Protein AF-A0A979GAR3-F1 (afdb_monomer)

Secondary structure (DSSP, 8-state):
-PPPHHHHHTTTT-EEEE---HHHHTT-TT------TTTT-EEEEEEEETTTEEEEEETTS-EEEEEGGGEEEEPPHHHHHHHHHTTHHHHHHHH-HHHHHHHHHHHHHHHTT-HHHHHHHHHHSTTHHHHEE-TT--GGGSS---------B-TT--B--PPP-

Foldseek 3Di:
DFFDPVLQCVQAFFKWAFADPVVVVVVPPPPDDDDDPRHLFIWHFHADDPRFKTWTAGPVRDIDIDGQSRIKFWDDLVLLCCLQVVPVVVVCVVPNPVLVVLSVVLSVCVVVVVRRVSLSSLVPHPNVLSTMDTSPDDPVSSDNPPQPADFDQDPVRDGDRDDDD

Structure (mmCIF, N/CA/C/O backbone):
data_AF-A0A979GAR3-F1
#
_entry.id   AF-A0A979GAR3-F1
#
loop_
_atom_site.group_PDB
_atom_site.id
_atom_site.type_symbol
_atom_site.label_atom_id
_atom_site.label_alt_id
_atom_site.label_comp_id
_atom_site.label_asym_id
_atom_site.label_entity_id
_atom_site.label_seq_id
_atom_site.pdbx_PDB_ins_code
_atom_site.Cartn_x
_atom_site.Cartn_y
_atom_site.Cartn_z
_atom_site.occupancy
_atom_site.B_iso_or_equiv
_atom_site.auth_seq_id
_atom_site.auth_comp_id
_atom_site.auth_asym_id
_atom_site.auth_atom_id
_atom_site.pdbx_PDB_model_num
ATOM 1 N N . MET A 1 1 ? 7.277 -5.115 18.574 1.00 52.50 1 MET A N 1
ATOM 2 C CA . MET A 1 1 ? 7.206 -3.717 19.063 1.00 52.50 1 MET A CA 1
ATOM 3 C C . MET A 1 1 ? 5.764 -3.251 18.936 1.00 52.50 1 MET A C 1
ATOM 5 O O . MET A 1 1 ? 5.139 -3.622 17.953 1.00 52.50 1 MET A O 1
ATOM 9 N N . ARG A 1 2 ? 5.219 -2.526 19.921 1.00 63.78 2 ARG A N 1
ATOM 10 C CA . ARG A 1 2 ? 3.896 -1.882 19.808 1.00 63.78 2 ARG A CA 1
ATOM 11 C C . ARG A 1 2 ? 4.101 -0.467 19.258 1.00 63.78 2 ARG A C 1
ATOM 13 O O . ARG A 1 2 ? 4.943 0.240 19.805 1.00 63.78 2 ARG A O 1
ATOM 20 N N . ALA A 1 3 ? 3.370 -0.086 18.211 1.00 66.88 3 ALA A N 1
ATOM 21 C CA . ALA A 1 3 ? 3.388 1.277 17.680 1.00 66.88 3 ALA A CA 1
ATOM 22 C C . ALA A 1 3 ? 2.870 2.273 18.732 1.00 66.88 3 ALA A C 1
ATOM 24 O O . ALA A 1 3 ? 1.933 1.979 19.482 1.00 66.88 3 ALA A O 1
ATOM 25 N N . SER A 1 4 ? 3.491 3.445 18.801 1.00 74.81 4 SER A N 1
ATOM 26 C CA . SER A 1 4 ? 3.054 4.551 19.649 1.00 74.81 4 SER A CA 1
ATOM 27 C C . SER A 1 4 ? 1.716 5.118 19.170 1.00 74.81 4 SER A C 1
ATOM 29 O O . SER A 1 4 ? 1.330 4.978 18.011 1.00 74.81 4 SER A O 1
ATOM 31 N N . LYS A 1 5 ? 1.004 5.823 20.056 1.00 74.06 5 LYS A N 1
ATOM 32 C CA . LYS A 1 5 ? -0.258 6.488 19.700 1.00 74.06 5 LYS A CA 1
ATOM 33 C C . LYS A 1 5 ? -0.082 7.458 18.520 1.00 74.06 5 LYS A C 1
ATOM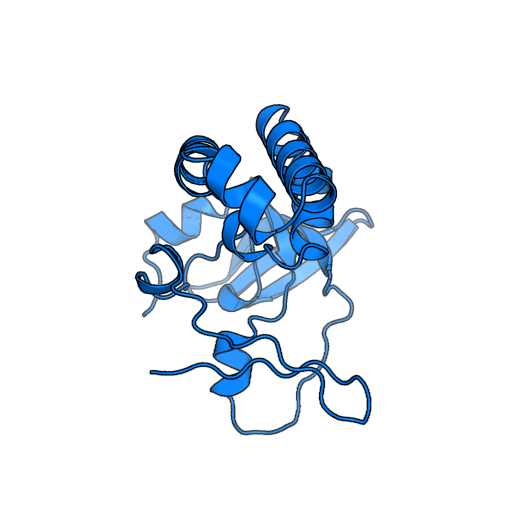 35 O O . LYS A 1 5 ? -0.926 7.478 17.634 1.00 74.06 5 LYS A O 1
ATOM 40 N N . ALA A 1 6 ? 1.015 8.215 18.486 1.00 75.62 6 ALA A N 1
ATOM 41 C CA . ALA A 1 6 ? 1.311 9.143 17.394 1.00 75.62 6 ALA A CA 1
ATOM 42 C C . ALA A 1 6 ? 1.494 8.413 16.054 1.00 75.62 6 ALA A C 1
ATOM 44 O O . ALA A 1 6 ? 0.867 8.791 15.069 1.00 75.62 6 ALA A O 1
ATOM 45 N N . GLU A 1 7 ? 2.272 7.326 16.036 1.00 76.44 7 GLU A N 1
ATOM 46 C CA . GLU A 1 7 ? 2.460 6.484 14.846 1.00 76.44 7 GLU A CA 1
ATOM 47 C C . GLU A 1 7 ? 1.134 5.893 14.364 1.00 76.44 7 GLU A C 1
ATOM 49 O O . GLU A 1 7 ? 0.831 5.949 13.176 1.00 76.44 7 GLU A O 1
ATOM 54 N N . LEU A 1 8 ? 0.301 5.402 15.285 1.00 76.50 8 LEU A N 1
ATOM 55 C CA . LEU A 1 8 ? -1.035 4.895 14.978 1.00 76.50 8 LEU A CA 1
ATOM 56 C C . LEU A 1 8 ? -1.888 5.951 14.267 1.00 76.50 8 LEU A C 1
ATOM 58 O O . LEU A 1 8 ? -2.461 5.661 13.219 1.00 76.50 8 LEU A O 1
ATOM 62 N N . HIS A 1 9 ? -1.925 7.182 14.782 1.00 78.62 9 HIS A N 1
ATOM 63 C CA . HIS A 1 9 ? -2.691 8.269 14.167 1.00 78.62 9 HIS A CA 1
ATOM 64 C C . HIS A 1 9 ? -2.240 8.606 12.740 1.00 78.62 9 HIS A C 1
ATOM 66 O O . HIS A 1 9 ? -3.067 9.076 11.967 1.00 78.62 9 HIS A O 1
ATOM 72 N N . THR A 1 10 ? -1.001 8.294 12.342 1.00 82.50 10 THR A N 1
ATOM 73 C CA . THR A 1 10 ? -0.561 8.485 10.947 1.00 82.50 10 THR A CA 1
ATOM 74 C C . THR A 1 10 ? -1.269 7.572 9.944 1.00 82.50 10 THR A C 1
ATOM 76 O O . THR A 1 10 ? -1.149 7.816 8.747 1.00 82.50 10 THR A O 1
ATOM 79 N N . LEU A 1 11 ? -1.963 6.517 10.392 1.00 84.25 11 LEU A N 1
ATOM 80 C CA . LEU A 1 11 ? -2.773 5.655 9.526 1.00 84.25 11 LEU A CA 1
ATOM 81 C C . LEU A 1 11 ? -4.177 6.195 9.280 1.00 84.25 11 LEU A C 1
ATOM 83 O O . LEU A 1 11 ? -4.808 5.749 8.325 1.00 84.25 11 LEU A O 1
ATOM 87 N N . LEU A 1 12 ? -4.687 7.083 10.139 1.00 86.88 12 LEU A N 1
ATOM 88 C CA . LEU A 1 12 ? -6.013 7.655 9.928 1.00 86.88 12 LEU A CA 1
ATOM 89 C C . LEU A 1 12 ? -6.039 8.407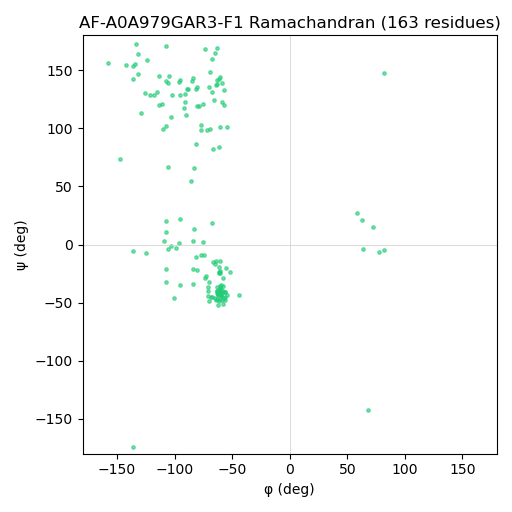 8.606 1.00 86.88 12 LEU A C 1
ATOM 91 O O . LEU A 1 12 ? -5.050 9.018 8.208 1.00 86.88 12 LEU A O 1
ATOM 95 N N . GLU A 1 13 ? -7.185 8.335 7.940 1.00 88.12 13 GLU A N 1
ATOM 96 C CA . GLU A 1 13 ? -7.438 9.066 6.704 1.00 88.12 13 GLU A CA 1
ATOM 97 C C . GLU A 1 13 ? -6.511 8.687 5.536 1.00 88.12 13 GLU A C 1
ATOM 99 O O . GLU A 1 13 ? -6.374 9.434 4.566 1.00 88.12 13 GLU A O 1
ATOM 104 N N . LYS A 1 14 ? -5.900 7.496 5.591 1.00 91.50 14 LYS A N 1
ATOM 105 C CA . LYS A 1 14 ? -5.064 6.963 4.512 1.00 91.50 14 LYS A CA 1
ATOM 106 C C . LYS A 1 14 ? -5.755 5.869 3.720 1.00 91.50 14 LYS A C 1
ATOM 108 O O . LYS A 1 14 ? -6.444 5.003 4.268 1.00 91.50 14 LYS A O 1
ATOM 113 N N . TYR A 1 15 ? -5.466 5.857 2.420 1.00 96.19 15 TYR A N 1
ATOM 114 C CA . TYR A 1 15 ? -5.677 4.679 1.595 1.00 96.19 15 TYR A CA 1
ATOM 115 C C . TYR A 1 15 ? -4.677 3.587 1.957 1.00 96.19 15 TYR A C 1
ATOM 117 O O . TYR A 1 15 ? -3.478 3.827 2.118 1.00 96.19 15 TYR A O 1
ATOM 125 N N . VAL A 1 16 ? -5.189 2.368 2.061 1.00 95.31 16 VAL A N 1
ATOM 126 C CA . VAL A 1 16 ? -4.431 1.187 2.458 1.00 95.31 16 VAL A CA 1
ATOM 127 C C . VAL A 1 16 ? -4.786 0.012 1.569 1.00 95.31 16 VAL A C 1
ATOM 129 O O . VAL A 1 16 ? -5.896 -0.071 1.054 1.00 95.31 16 VAL A O 1
ATOM 132 N N . ILE A 1 17 ? -3.865 -0.928 1.413 1.00 94.69 17 ILE A N 1
ATOM 133 C CA . ILE A 1 17 ? -4.121 -2.221 0.790 1.00 94.69 17 ILE A CA 1
ATOM 134 C C . ILE A 1 17 ? -3.940 -3.323 1.821 1.00 94.69 17 ILE A C 1
ATOM 136 O O . ILE A 1 17 ? -2.942 -3.364 2.548 1.00 94.69 17 ILE A O 1
ATOM 140 N N . ILE A 1 18 ? -4.918 -4.224 1.901 1.00 92.12 18 ILE A N 1
ATOM 141 C CA . ILE A 1 18 ? -4.827 -5.343 2.834 1.00 92.12 18 ILE A CA 1
ATOM 142 C C . ILE A 1 18 ? -3.936 -6.404 2.203 1.00 92.12 18 ILE A C 1
ATOM 144 O O . ILE A 1 18 ? -4.226 -6.943 1.133 1.00 92.12 18 ILE A O 1
ATOM 148 N N . LYS A 1 19 ? -2.827 -6.720 2.860 1.00 86.50 19 LYS A N 1
ATOM 149 C CA . LYS A 1 19 ? -1.839 -7.671 2.355 1.00 86.50 19 LYS A CA 1
ATOM 150 C C . LYS A 1 19 ? -1.398 -8.599 3.474 1.00 86.50 19 LYS A C 1
ATOM 152 O O . LYS A 1 19 ? -1.212 -8.188 4.616 1.00 86.50 19 LYS A O 1
ATOM 157 N N . HIS A 1 20 ? -1.176 -9.863 3.126 1.00 75.88 20 HIS A N 1
ATOM 158 C CA . HIS A 1 20 ? -0.464 -10.765 4.017 1.00 75.88 20 HIS A CA 1
ATOM 159 C C . HIS A 1 20 ? 0.977 -10.298 4.178 1.00 75.88 20 HIS A C 1
ATOM 161 O O . HIS A 1 20 ? 1.721 -10.178 3.201 1.00 75.88 20 HIS A O 1
ATOM 167 N N . ASN A 1 21 ? 1.383 -10.078 5.421 1.00 66.56 21 ASN A N 1
ATOM 168 C CA . ASN A 1 21 ? 2.779 -9.848 5.712 1.00 66.56 21 ASN A CA 1
ATOM 169 C C . ASN A 1 21 ? 3.521 -11.190 5.674 1.00 66.56 21 ASN A C 1
ATOM 171 O O . ASN A 1 21 ? 3.467 -11.966 6.626 1.00 66.56 21 ASN A O 1
ATOM 175 N N . THR A 1 22 ? 4.173 -11.480 4.548 1.00 61.22 22 THR A N 1
ATOM 176 C CA . THR A 1 22 ? 4.893 -12.742 4.319 1.00 61.22 22 THR A CA 1
ATOM 177 C C . THR A 1 22 ? 6.036 -12.957 5.313 1.00 61.22 22 THR A C 1
ATOM 179 O O . THR A 1 22 ? 6.375 -14.100 5.599 1.00 61.22 22 THR A O 1
ATOM 182 N N . TYR A 1 23 ? 6.571 -11.886 5.909 1.00 54.38 23 TYR A N 1
ATOM 183 C CA . TYR A 1 23 ? 7.561 -11.977 6.983 1.00 54.38 23 TYR A CA 1
ATOM 184 C C . TYR A 1 23 ? 6.966 -12.562 8.271 1.00 54.38 23 TYR A C 1
ATOM 186 O O . TYR A 1 23 ? 7.548 -13.459 8.871 1.00 54.38 23 TYR A O 1
ATOM 194 N N . TRP A 1 24 ? 5.779 -12.099 8.676 1.00 49.62 24 TRP A N 1
ATOM 195 C CA . TRP A 1 24 ? 5.082 -12.641 9.848 1.00 49.62 24 TRP A CA 1
ATOM 196 C C . TRP A 1 24 ? 4.481 -14.015 9.581 1.00 49.62 24 TRP A C 1
ATOM 198 O O . TRP A 1 24 ? 4.424 -14.833 10.494 1.00 49.62 24 TRP A O 1
ATOM 208 N N . ALA A 1 25 ? 4.111 -14.302 8.329 1.00 49.59 25 ALA A N 1
ATOM 209 C CA . ALA A 1 25 ? 3.685 -15.639 7.945 1.00 49.59 25 ALA A CA 1
ATOM 210 C C . ALA A 1 25 ? 4.773 -16.673 8.272 1.00 49.59 25 ALA A C 1
ATOM 212 O O . ALA A 1 25 ? 4.466 -17.669 8.908 1.00 49.59 25 ALA A O 1
ATOM 213 N N . ALA A 1 26 ? 6.045 -16.403 7.967 1.00 49.44 26 ALA A N 1
ATOM 214 C CA . ALA A 1 26 ? 7.143 -17.312 8.306 1.00 49.44 26 ALA A CA 1
ATOM 215 C C . ALA A 1 26 ? 7.381 -17.498 9.824 1.00 49.44 26 ALA A C 1
ATOM 217 O O . ALA A 1 26 ? 8.063 -18.441 10.213 1.00 49.44 26 ALA A O 1
ATOM 218 N N . ILE A 1 27 ? 6.849 -16.610 10.675 1.00 50.28 27 ILE A N 1
ATOM 219 C CA . ILE A 1 27 ? 7.010 -16.645 12.139 1.00 50.28 27 ILE A CA 1
ATOM 220 C C . ILE A 1 27 ? 5.826 -17.360 12.815 1.00 50.28 27 ILE A C 1
ATOM 222 O O . ILE A 1 27 ? 6.015 -18.054 13.814 1.00 50.28 27 ILE A O 1
ATOM 226 N N . GLU A 1 28 ? 4.609 -17.229 12.280 1.00 47.34 28 GLU A N 1
ATOM 227 C CA . GLU A 1 28 ? 3.415 -17.916 12.791 1.00 47.34 28 GLU A CA 1
ATOM 228 C C . GLU A 1 28 ? 3.355 -19.366 12.271 1.00 47.34 28 GLU A C 1
ATOM 230 O O . GLU A 1 28 ? 2.742 -19.681 11.253 1.00 47.34 28 GLU A O 1
ATOM 235 N N . HIS A 1 29 ? 4.023 -20.254 13.007 1.00 43.06 29 HIS A N 1
ATOM 236 C CA . HIS A 1 29 ? 4.269 -21.677 12.734 1.00 43.06 29 HIS A CA 1
ATOM 237 C C . HIS A 1 29 ? 3.045 -22.626 12.771 1.00 43.06 29 HIS A C 1
ATOM 239 O O . HIS A 1 29 ? 3.237 -23.834 12.863 1.00 43.06 29 HIS A O 1
ATOM 245 N N . ASP A 1 30 ? 1.802 -22.140 12.679 1.00 44.66 30 ASP A N 1
ATOM 246 C CA . ASP A 1 30 ? 0.607 -22.964 12.969 1.00 44.66 30 ASP A CA 1
ATOM 247 C C . ASP A 1 30 ? -0.238 -23.377 11.748 1.00 44.66 30 ASP A C 1
ATOM 249 O O . ASP A 1 30 ? -1.339 -23.914 11.886 1.00 44.66 30 ASP A O 1
ATOM 253 N N . GLY A 1 31 ? 0.259 -23.164 10.524 1.00 47.41 31 GLY A N 1
ATOM 254 C CA . GLY A 1 31 ? -0.241 -23.819 9.299 1.00 47.41 31 GLY A CA 1
ATOM 255 C C . GLY A 1 31 ? -1.691 -23.519 8.875 1.00 47.41 31 GLY A C 1
ATOM 256 O O . GLY A 1 31 ? -2.120 -23.957 7.811 1.00 47.41 31 GLY A O 1
ATOM 257 N N . ARG A 1 32 ? -2.463 -22.751 9.652 1.00 47.53 32 ARG A N 1
ATOM 258 C CA . ARG A 1 32 ? -3.852 -22.370 9.350 1.00 47.53 32 ARG A CA 1
ATOM 259 C C . ARG A 1 32 ? -3.930 -20.910 8.917 1.00 47.53 32 ARG A C 1
ATOM 261 O O . ARG A 1 32 ? -4.525 -20.074 9.596 1.00 47.53 32 ARG A O 1
ATOM 268 N N . TYR A 1 33 ? -3.355 -20.595 7.758 1.00 54.38 33 TYR A N 1
ATOM 269 C CA . TYR A 1 33 ? -3.543 -19.284 7.136 1.00 54.38 33 TYR A CA 1
ATOM 270 C C . TYR A 1 33 ? -4.982 -19.153 6.640 1.00 54.38 33 TYR A C 1
ATOM 272 O O . TYR A 1 33 ? -5.347 -19.652 5.577 1.00 54.38 33 TYR A O 1
ATOM 280 N N . ARG A 1 34 ? -5.828 -18.471 7.414 1.00 56.03 34 ARG A N 1
ATOM 281 C CA . ARG A 1 34 ? -7.131 -18.035 6.909 1.00 56.03 34 ARG A CA 1
ATOM 282 C C . ARG A 1 34 ? -6.919 -16.819 6.018 1.00 56.03 34 ARG A C 1
ATOM 284 O O . ARG A 1 34 ? -6.701 -15.711 6.514 1.00 56.03 34 ARG A O 1
ATOM 291 N N . TYR A 1 35 ? -6.978 -17.050 4.709 1.00 66.62 35 TYR A N 1
ATOM 292 C CA . TYR A 1 35 ? -7.038 -15.986 3.719 1.00 66.62 35 TYR A CA 1
ATOM 293 C C . TYR A 1 35 ? -8.277 -15.132 3.974 1.00 66.62 35 TYR A C 1
ATOM 295 O O . TYR A 1 35 ? -9.396 -15.638 4.016 1.00 66.62 35 TYR A O 1
ATOM 303 N N . HIS A 1 36 ? -8.068 -13.836 4.178 1.00 78.38 36 HIS A N 1
ATOM 304 C CA . HIS A 1 36 ? -9.160 -12.889 4.284 1.00 78.38 36 HIS A CA 1
ATOM 305 C C . HIS A 1 36 ? -9.629 -12.504 2.871 1.00 78.38 36 HIS A C 1
ATOM 307 O O . HIS A 1 36 ? -8.770 -12.176 2.046 1.00 78.38 36 HIS A O 1
ATOM 313 N N . PRO A 1 37 ? -10.943 -12.476 2.569 1.00 83.12 37 PRO A N 1
ATOM 314 C CA . PRO A 1 37 ? -11.445 -12.164 1.223 1.00 83.12 37 PRO A CA 1
ATOM 315 C C . PRO A 1 37 ? -10.992 -10.785 0.719 1.00 83.12 37 PRO A C 1
ATOM 317 O O . PRO A 1 37 ? -10.776 -10.580 -0.470 1.00 83.12 37 PRO A O 1
ATOM 320 N N . ARG A 1 38 ? -10.764 -9.843 1.640 1.00 85.69 38 ARG A N 1
ATOM 321 C CA . ARG A 1 38 ? -10.266 -8.492 1.336 1.00 85.69 38 ARG A CA 1
ATOM 322 C C . ARG A 1 38 ? -8.773 -8.383 0.998 1.00 85.69 38 ARG A C 1
ATOM 324 O O . ARG A 1 38 ? -8.306 -7.276 0.749 1.00 85.69 38 ARG A O 1
ATOM 331 N N . PHE A 1 39 ? -7.997 -9.465 0.944 1.00 86.19 39 PHE A N 1
ATOM 332 C CA . PHE A 1 39 ? -6.598 -9.346 0.513 1.00 86.19 39 PHE A CA 1
ATOM 333 C C . PHE A 1 39 ? -6.464 -8.856 -0.932 1.00 86.19 39 PHE A C 1
ATOM 335 O O . PHE A 1 39 ? -7.218 -9.254 -1.810 1.00 86.19 39 PHE A O 1
ATOM 342 N N . GLY A 1 40 ? -5.509 -7.950 -1.154 1.00 86.25 40 GLY A N 1
ATOM 343 C CA . GLY A 1 40 ? -5.315 -7.247 -2.423 1.00 86.25 40 GLY A CA 1
ATOM 344 C C . GLY A 1 40 ? -6.310 -6.109 -2.673 1.00 86.25 40 GLY A C 1
ATOM 345 O O . GLY A 1 40 ? -6.129 -5.357 -3.631 1.00 86.25 40 GLY A O 1
ATOM 346 N N . HIS A 1 41 ? -7.323 -5.936 -1.818 1.00 91.81 41 HIS A N 1
ATOM 347 C CA . HIS A 1 41 ? -8.275 -4.838 -1.937 1.00 91.81 41 HIS A CA 1
ATOM 348 C C . HIS A 1 41 ? -7.745 -3.577 -1.263 1.00 91.81 41 HIS A C 1
ATOM 350 O O . HIS A 1 41 ? -7.128 -3.621 -0.194 1.00 91.81 41 HIS A O 1
ATOM 356 N N . VAL A 1 42 ? -8.011 -2.447 -1.916 1.00 95.44 42 VAL A N 1
ATOM 357 C CA . VAL A 1 42 ? -7.731 -1.120 -1.375 1.00 95.44 42 VAL A CA 1
ATOM 358 C C . VAL A 1 42 ? -8.941 -0.650 -0.586 1.00 95.44 42 VAL A C 1
ATOM 360 O O . VAL A 1 42 ? -10.060 -0.743 -1.082 1.00 95.44 42 VAL A O 1
ATOM 363 N N . GLY A 1 43 ? -8.701 -0.125 0.606 1.00 96.06 43 GLY A N 1
ATOM 364 C CA . GLY A 1 43 ? -9.703 0.539 1.424 1.00 96.06 43 GLY A CA 1
ATOM 365 C C . GLY A 1 43 ? -9.151 1.819 2.039 1.00 96.06 43 GLY A C 1
ATOM 366 O O . GLY A 1 43 ? -8.031 2.238 1.740 1.00 96.06 43 GLY A O 1
ATOM 367 N N . TYR A 1 44 ? -9.947 2.443 2.893 1.00 96.12 44 TYR A N 1
ATOM 368 C CA . TYR A 1 44 ? -9.631 3.694 3.567 1.00 96.12 44 TYR A CA 1
ATOM 369 C C . TYR A 1 44 ? -9.775 3.529 5.079 1.00 96.12 44 TYR A C 1
ATOM 371 O O . TYR A 1 44 ? -10.773 2.991 5.560 1.00 96.12 44 TYR A O 1
ATOM 379 N N . VAL A 1 45 ? -8.767 3.943 5.843 1.00 94.44 45 VAL A N 1
ATOM 380 C CA . VAL A 1 45 ? -8.782 3.799 7.304 1.00 94.44 45 VAL A CA 1
ATOM 381 C C . VAL A 1 45 ? -9.649 4.889 7.924 1.00 94.44 45 VAL A C 1
ATOM 383 O O . VAL A 1 45 ? -9.332 6.072 7.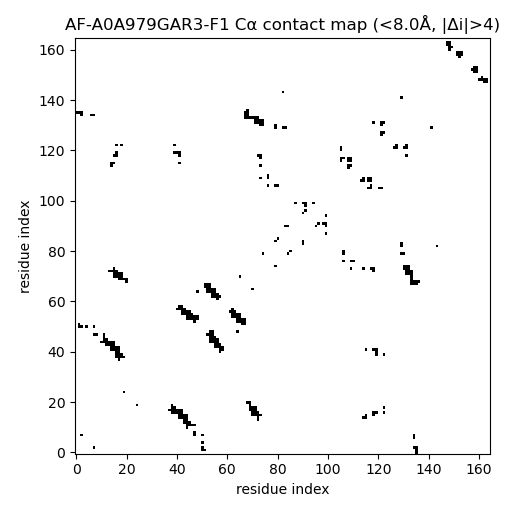830 1.00 94.44 45 VAL A O 1
ATOM 386 N N . ILE A 1 46 ? -10.705 4.472 8.623 1.00 94.06 46 ILE A N 1
ATOM 387 C CA . ILE A 1 46 ? -11.671 5.383 9.261 1.00 94.06 46 ILE A CA 1
ATOM 388 C C . ILE A 1 46 ? -11.547 5.430 10.783 1.00 94.06 46 ILE A C 1
ATOM 390 O O . ILE A 1 46 ? -12.011 6.377 11.410 1.00 94.06 46 ILE A O 1
ATOM 394 N N . ALA A 1 47 ? -10.948 4.411 11.402 1.00 91.19 47 ALA A N 1
ATOM 395 C CA . ALA A 1 47 ? -10.757 4.389 12.847 1.00 91.19 47 ALA A CA 1
ATOM 396 C C . ALA A 1 47 ? -9.620 3.457 13.266 1.00 91.19 47 ALA A C 1
ATOM 398 O O . ALA A 1 47 ? -9.312 2.468 12.597 1.00 91.19 47 ALA A O 1
ATOM 399 N N . ILE A 1 48 ? -9.062 3.730 14.443 1.00 89.56 48 ILE A N 1
ATOM 400 C CA . 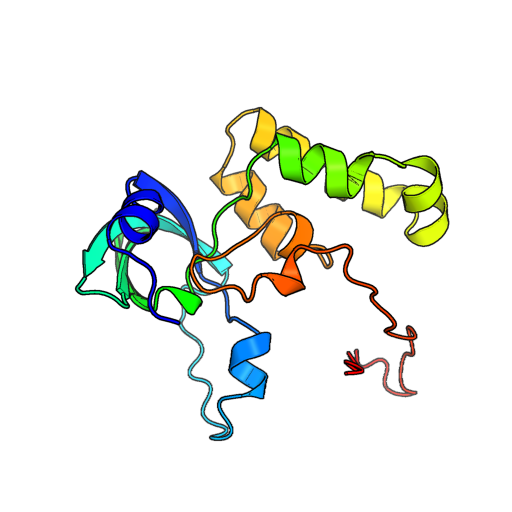ILE A 1 48 ? -8.129 2.840 15.134 1.00 89.56 48 ILE A CA 1
ATOM 401 C C . ILE A 1 48 ? -8.888 2.136 16.255 1.00 89.56 48 ILE A C 1
ATOM 403 O O . ILE A 1 48 ? -9.567 2.778 17.053 1.00 89.56 48 ILE A O 1
ATOM 407 N N . VAL A 1 49 ? -8.786 0.809 16.306 1.00 86.19 49 VAL A N 1
ATOM 408 C CA . VAL A 1 49 ? -9.477 -0.031 17.288 1.00 86.19 49 VAL A CA 1
ATOM 409 C C . VAL A 1 49 ? -8.435 -0.600 18.250 1.00 86.19 49 VAL A C 1
ATOM 411 O O . VAL A 1 49 ? -7.739 -1.573 17.952 1.00 86.19 49 VAL A O 1
ATOM 414 N N . GLY A 1 50 ? -8.310 0.027 19.420 1.00 81.88 50 GLY A N 1
ATOM 415 C CA . GLY A 1 50 ? -7.263 -0.302 20.390 1.00 81.88 50 GLY A CA 1
ATOM 416 C C . GLY A 1 50 ? -5.864 0.073 19.885 1.00 81.88 50 GLY A C 1
ATOM 417 O O . GLY A 1 50 ? -5.691 1.104 19.247 1.00 81.88 50 GLY A O 1
ATOM 418 N N . PHE A 1 51 ? -4.860 -0.760 20.177 1.00 79.94 51 PHE A N 1
ATOM 419 C CA . PHE A 1 51 ? -3.452 -0.515 19.805 1.00 79.94 51 PHE A CA 1
ATOM 420 C C . PHE A 1 51 ? -2.920 -1.446 18.704 1.00 79.94 51 PHE A C 1
ATOM 422 O O . PHE A 1 51 ? -1.730 -1.419 18.397 1.00 79.94 51 PHE A O 1
ATOM 429 N N . SER A 1 52 ? -3.763 -2.319 18.151 1.00 80.94 52 SER A N 1
ATOM 430 C CA . SER A 1 52 ? -3.323 -3.386 17.238 1.00 80.94 52 SER A CA 1
ATOM 431 C C . SER A 1 52 ? -4.204 -3.572 16.010 1.00 80.94 52 SER A C 1
ATOM 433 O O . SER A 1 52 ? -3.854 -4.365 15.138 1.00 80.94 52 SER A O 1
ATOM 435 N N . LYS A 1 53 ? -5.335 -2.865 15.912 1.00 87.38 53 LYS A N 1
ATOM 436 C CA . LYS A 1 53 ? -6.287 -3.024 14.812 1.00 87.38 53 LYS A CA 1
ATOM 437 C C . LYS A 1 53 ? -6.738 -1.678 14.261 1.00 87.38 53 LYS A C 1
ATOM 439 O O . LYS A 1 53 ? -6.741 -0.672 14.966 1.00 87.38 53 LYS A O 1
ATOM 444 N N . VAL A 1 54 ? -7.170 -1.686 13.009 1.00 90.00 54 VAL A N 1
ATOM 445 C CA . VAL A 1 54 ? -7.776 -0.543 12.320 1.00 90.00 54 VAL A CA 1
ATOM 446 C C . VAL A 1 54 ? -9.057 -0.973 11.626 1.00 90.00 54 VAL A C 1
ATOM 448 O O . VAL A 1 54 ? -9.169 -2.109 11.163 1.00 90.00 54 VAL A O 1
ATOM 451 N N . ARG A 1 55 ? -10.026 -0.063 11.561 1.00 93.75 55 ARG A N 1
ATOM 452 C CA . ARG A 1 55 ? -11.253 -0.238 10.788 1.00 93.75 55 ARG A CA 1
ATOM 453 C C . ARG A 1 55 ? -11.077 0.418 9.423 1.00 93.75 55 ARG A C 1
ATOM 455 O O . ARG A 1 55 ? -10.684 1.582 9.341 1.00 93.75 55 ARG A O 1
ATOM 462 N N . VAL A 1 56 ? -11.366 -0.349 8.380 1.00 95.19 56 VAL A N 1
ATOM 463 C CA . VAL A 1 56 ? -11.169 0.017 6.978 1.00 95.19 56 VAL A CA 1
ATOM 464 C C . VAL A 1 56 ? -12.509 -0.060 6.259 1.00 95.19 56 VAL A C 1
ATOM 466 O O . VAL A 1 56 ? -13.186 -1.081 6.359 1.00 95.19 56 VAL A O 1
ATOM 469 N N . VAL A 1 57 ? -12.871 1.006 5.546 1.00 96.12 57 VAL A N 1
ATOM 470 C CA . VAL A 1 57 ? -14.017 1.033 4.627 1.00 96.12 57 VAL A CA 1
ATOM 471 C C . VAL A 1 57 ? -13.550 0.761 3.198 1.00 96.12 57 VAL A C 1
ATOM 473 O O . VAL A 1 57 ? -12.491 1.245 2.788 1.00 96.12 57 VAL A O 1
ATOM 476 N N . PHE A 1 58 ? -14.315 -0.021 2.447 1.00 95.56 58 PHE A N 1
ATOM 477 C CA . PHE A 1 58 ? -14.024 -0.375 1.057 1.00 95.56 58 PHE A CA 1
ATOM 478 C C . PHE A 1 58 ? -14.964 0.333 0.074 1.00 95.56 58 PHE A C 1
ATOM 480 O O . PHE A 1 58 ? -15.939 0.971 0.464 1.00 95.56 58 PHE A O 1
ATOM 487 N N . ASP A 1 59 ? -14.652 0.230 -1.222 1.00 90.88 59 ASP A N 1
ATOM 488 C CA . ASP A 1 59 ? -15.412 0.882 -2.301 1.00 90.88 59 ASP A CA 1
ATOM 489 C C . ASP A 1 59 ? -16.878 0.408 -2.386 1.00 90.88 59 ASP A C 1
ATOM 491 O O . ASP A 1 59 ? -17.728 1.140 -2.881 1.00 90.88 59 ASP A O 1
ATOM 495 N N . ASP A 1 60 ? -17.179 -0.798 -1.897 1.00 92.19 60 ASP A N 1
ATOM 496 C CA . ASP A 1 60 ? -18.534 -1.363 -1.817 1.00 92.19 60 ASP A CA 1
ATOM 497 C C . ASP A 1 60 ? -19.310 -0.920 -0.562 1.00 92.19 60 ASP A C 1
ATOM 499 O O . ASP A 1 60 ? -20.437 -1.360 -0.343 1.00 92.19 60 ASP A O 1
ATOM 503 N N . GLY A 1 61 ? -18.721 -0.044 0.259 1.00 90.62 61 GLY A N 1
ATOM 504 C CA . GLY A 1 61 ? -19.302 0.456 1.504 1.00 90.62 61 GLY A CA 1
ATOM 505 C C . GLY A 1 61 ? -19.127 -0.479 2.701 1.00 90.62 61 GLY A C 1
ATOM 506 O O . GLY A 1 61 ? -19.465 -0.090 3.821 1.00 90.62 61 GLY A O 1
ATOM 507 N N . ASP A 1 62 ? -18.573 -1.678 2.505 1.00 94.12 62 ASP A N 1
ATOM 508 C CA . ASP A 1 62 ? -18.325 -2.608 3.602 1.00 94.12 62 ASP A CA 1
ATOM 509 C C . ASP A 1 62 ? -17.212 -2.093 4.523 1.00 94.12 62 ASP A C 1
ATOM 511 O O . ASP A 1 62 ? -16.280 -1.399 4.101 1.00 94.12 62 ASP A O 1
ATOM 515 N N . CYS A 1 63 ? -17.316 -2.435 5.803 1.00 94.88 63 CYS A N 1
ATOM 516 C CA . CYS A 1 63 ? -16.420 -1.977 6.853 1.00 94.88 63 CYS A CA 1
ATOM 517 C C . CYS A 1 63 ? -15.897 -3.160 7.656 1.00 94.88 63 CYS A C 1
ATOM 519 O O . CYS A 1 63 ? -16.618 -3.764 8.449 1.00 94.88 63 CYS A O 1
ATOM 521 N N . GLU A 1 64 ? -14.597 -3.411 7.558 1.00 94.00 64 GLU A N 1
ATOM 522 C CA . GLU A 1 64 ? -13.968 -4.535 8.244 1.00 94.00 64 GLU A CA 1
ATOM 523 C C . GLU A 1 64 ? -12.811 -4.084 9.137 1.00 94.00 64 GLU A C 1
ATOM 525 O O . GLU A 1 64 ? -12.273 -2.983 9.011 1.00 94.00 64 GLU A O 1
ATOM 530 N N . THR A 1 65 ? -12.453 -4.919 10.113 1.00 93.00 65 THR A N 1
ATOM 531 C CA . THR A 1 65 ? -11.388 -4.612 11.077 1.00 93.00 65 THR A CA 1
ATOM 532 C C . THR A 1 65 ? -10.190 -5.515 10.847 1.00 93.00 65 THR A C 1
ATOM 534 O O . THR A 1 65 ? -10.289 -6.733 10.979 1.00 93.00 65 THR A O 1
ATOM 537 N N . PHE A 1 66 ? -9.038 -4.907 10.577 1.00 89.44 66 PHE A N 1
ATOM 538 C CA . PHE A 1 66 ? -7.798 -5.617 10.288 1.00 89.44 66 PHE A CA 1
ATOM 539 C C . PHE A 1 66 ? -6.754 -5.389 11.373 1.00 89.44 66 PHE A C 1
ATOM 541 O O . PHE A 1 66 ? -6.652 -4.282 11.905 1.00 89.44 66 PHE A O 1
ATOM 548 N N . PRO A 1 67 ? -5.935 -6.406 11.679 1.00 87.31 67 PRO A N 1
ATOM 549 C CA . PRO A 1 67 ? -4.685 -6.198 12.390 1.00 87.31 67 PRO A CA 1
ATOM 550 C C . PRO A 1 67 ? -3.764 -5.250 11.615 1.00 87.31 67 PRO A C 1
ATOM 552 O O . PRO A 1 67 ? -3.657 -5.352 10.389 1.00 87.31 67 PRO A O 1
ATOM 555 N N . ILE A 1 68 ? -3.092 -4.342 12.322 1.00 85.19 68 ILE A N 1
ATOM 556 C CA . ILE A 1 68 ? -2.248 -3.292 11.726 1.00 85.19 68 ILE A CA 1
ATOM 557 C C . ILE A 1 68 ? -1.143 -3.881 10.850 1.00 85.19 68 ILE A C 1
ATOM 559 O O . ILE A 1 68 ? -0.841 -3.340 9.792 1.00 85.19 68 ILE A O 1
ATOM 563 N N . GLU A 1 69 ? -0.580 -5.026 11.230 1.00 81.50 69 GLU A N 1
ATOM 564 C CA . GLU A 1 69 ? 0.470 -5.710 10.475 1.00 81.50 69 GLU A CA 1
ATOM 565 C C . GLU A 1 69 ? 0.032 -6.201 9.084 1.00 81.50 69 GLU A C 1
ATOM 567 O O . GLU A 1 69 ? 0.886 -6.537 8.262 1.00 81.50 69 GLU A O 1
ATOM 572 N N . ARG A 1 70 ? -1.281 -6.238 8.809 1.00 84.19 70 ARG A N 1
ATOM 573 C CA . ARG A 1 70 ? -1.861 -6.589 7.501 1.00 84.19 70 ARG A CA 1
ATOM 574 C C . ARG A 1 70 ? -2.262 -5.367 6.677 1.00 84.19 70 ARG A C 1
ATOM 576 O O . ARG A 1 70 ? -2.726 -5.521 5.547 1.00 84.19 70 ARG A O 1
ATOM 583 N N . VAL A 1 71 ? -2.105 -4.171 7.236 1.00 89.75 71 VAL A N 1
ATOM 584 C CA . VAL A 1 71 ? -2.510 -2.909 6.624 1.00 89.75 71 VAL A CA 1
ATOM 585 C C . VAL A 1 71 ? -1.268 -2.221 6.080 1.00 89.75 71 VAL A C 1
ATOM 587 O O . VAL A 1 71 ? -0.398 -1.785 6.837 1.00 89.75 71 VAL A O 1
ATOM 590 N N . PHE A 1 72 ? -1.173 -2.179 4.752 1.00 92.38 72 PHE A N 1
ATOM 591 C CA . PHE A 1 72 ? -0.061 -1.568 4.036 1.00 92.38 72 PHE A CA 1
ATOM 592 C C . PHE A 1 72 ? -0.497 -0.261 3.388 1.00 92.38 72 PHE A C 1
ATOM 594 O O . PHE A 1 72 ? -1.589 -0.178 2.836 1.00 92.38 72 PHE A O 1
ATOM 601 N N . TYR A 1 73 ? 0.368 0.741 3.420 1.00 92.31 73 TYR A N 1
ATOM 602 C CA . TYR A 1 73 ? 0.149 2.052 2.811 1.00 92.31 73 TYR A CA 1
ATOM 603 C C . TYR A 1 73 ? 1.372 2.463 1.991 1.00 92.31 73 TYR A C 1
ATOM 605 O O . TYR A 1 73 ? 2.441 1.855 2.113 1.00 92.31 73 TYR A O 1
ATOM 613 N N . LEU A 1 74 ? 1.205 3.465 1.126 1.00 91.12 74 LEU A N 1
ATOM 614 C CA . LEU A 1 74 ? 2.307 4.009 0.334 1.00 91.12 74 LEU A CA 1
ATOM 615 C C . LEU A 1 74 ? 3.352 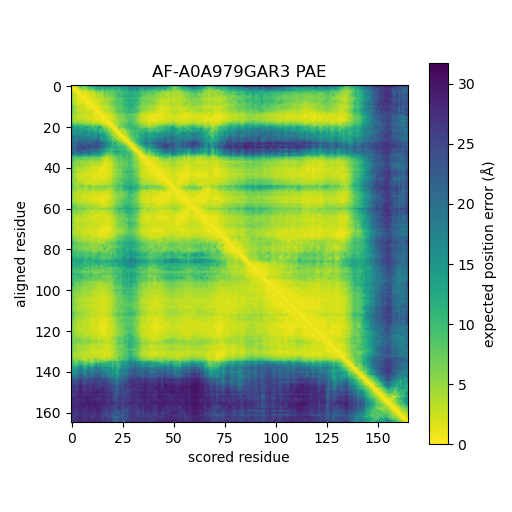4.648 1.252 1.00 91.12 74 LEU A C 1
ATOM 617 O O . LEU A 1 74 ? 3.014 5.358 2.200 1.00 91.12 74 LEU A O 1
ATOM 621 N N . ARG A 1 75 ? 4.624 4.392 0.959 1.00 87.94 75 ARG A N 1
ATOM 622 C CA . ARG A 1 75 ? 5.744 5.151 1.516 1.00 87.94 75 ARG A CA 1
ATOM 623 C C . ARG A 1 75 ? 5.697 6.596 1.023 1.00 87.94 75 ARG A C 1
ATOM 625 O O . ARG A 1 75 ? 5.003 6.912 0.057 1.00 87.94 75 ARG A O 1
ATOM 632 N N . GLU A 1 76 ? 6.455 7.455 1.690 1.00 85.12 76 GLU A N 1
ATOM 633 C CA . GLU A 1 76 ? 6.641 8.830 1.240 1.00 85.12 76 GLU A CA 1
ATOM 634 C C . GLU A 1 76 ? 7.306 8.852 -0.143 1.00 85.12 76 GLU A C 1
ATOM 636 O O . GLU A 1 76 ? 8.145 8.007 -0.461 1.00 85.12 76 GLU A O 1
ATOM 641 N N . ILE A 1 77 ? 6.882 9.790 -0.990 1.00 83.94 77 ILE A N 1
ATOM 642 C CA . ILE A 1 77 ? 7.312 9.856 -2.393 1.00 83.94 77 ILE A CA 1
ATOM 643 C C . ILE A 1 77 ? 8.825 10.068 -2.503 1.00 83.94 77 ILE A C 1
ATOM 645 O O . ILE A 1 77 ? 9.472 9.392 -3.305 1.00 83.94 77 ILE A O 1
ATOM 649 N N . ASP A 1 78 ? 9.391 10.929 -1.657 1.00 78.75 78 ASP A N 1
ATOM 650 C CA . ASP A 1 78 ? 10.822 11.251 -1.663 1.00 78.75 78 ASP A CA 1
ATOM 651 C C . ASP A 1 78 ? 11.685 10.015 -1.358 1.00 78.75 78 ASP A C 1
ATOM 653 O O . ASP A 1 78 ? 12.659 9.734 -2.061 1.00 78.75 78 ASP A O 1
ATOM 657 N N . ASP A 1 79 ? 11.267 9.205 -0.381 1.00 76.25 79 ASP A N 1
ATOM 658 C CA . ASP A 1 79 ? 11.897 7.924 -0.048 1.00 76.25 79 ASP A CA 1
ATOM 659 C C . ASP A 1 79 ? 11.870 6.947 -1.232 1.00 76.25 79 ASP A C 1
ATOM 661 O O . ASP A 1 79 ? 12.865 6.281 -1.528 1.00 76.25 79 ASP A O 1
ATOM 665 N N . ILE A 1 80 ? 10.723 6.843 -1.917 1.00 75.88 80 ILE A N 1
ATOM 666 C CA . ILE A 1 80 ? 10.557 5.968 -3.087 1.00 75.88 80 ILE A CA 1
ATOM 667 C C . ILE A 1 80 ? 11.504 6.413 -4.206 1.00 75.88 80 ILE A C 1
ATOM 669 O O . ILE A 1 80 ? 12.131 5.567 -4.850 1.00 75.88 80 ILE A O 1
ATOM 673 N N . PHE A 1 81 ? 11.625 7.723 -4.434 1.00 76.75 81 PHE A N 1
ATOM 674 C CA . PHE A 1 81 ? 12.493 8.267 -5.470 1.00 76.75 81 PHE A CA 1
ATOM 675 C C . PHE A 1 81 ? 13.963 7.921 -5.218 1.00 76.75 81 PHE A C 1
ATOM 677 O O . PHE A 1 81 ? 14.621 7.343 -6.088 1.00 76.75 81 PHE A O 1
ATOM 684 N N . ILE A 1 82 ? 14.459 8.220 -4.015 1.00 74.62 82 ILE A N 1
ATOM 685 C CA . ILE A 1 82 ? 15.857 7.989 -3.633 1.00 74.62 82 ILE A CA 1
ATOM 686 C C . ILE A 1 82 ? 16.196 6.496 -3.711 1.00 74.62 82 ILE A C 1
ATOM 688 O O . ILE A 1 82 ? 17.190 6.119 -4.337 1.00 74.62 82 ILE A O 1
ATOM 692 N N . ASP A 1 83 ? 15.348 5.638 -3.135 1.00 67.94 83 ASP A N 1
ATOM 693 C CA . ASP A 1 83 ? 15.620 4.202 -3.024 1.00 67.94 83 ASP A CA 1
ATOM 694 C C . ASP A 1 83 ? 15.556 3.452 -4.359 1.00 67.94 83 ASP A C 1
ATOM 696 O O . ASP A 1 83 ? 16.231 2.429 -4.522 1.00 67.94 83 ASP A O 1
ATOM 700 N N . ILE A 1 84 ? 14.700 3.890 -5.288 1.00 71.81 84 ILE A N 1
ATOM 701 C CA . ILE A 1 84 ? 14.451 3.175 -6.546 1.00 71.81 84 ILE A CA 1
ATOM 702 C C . ILE A 1 84 ? 15.216 3.813 -7.706 1.00 71.81 84 ILE A C 1
ATOM 704 O O . ILE A 1 84 ? 15.847 3.097 -8.484 1.00 71.81 84 ILE A O 1
ATOM 708 N N . PHE A 1 85 ? 15.176 5.139 -7.833 1.00 73.81 85 PHE A N 1
ATOM 709 C CA . PHE A 1 85 ? 15.652 5.848 -9.024 1.00 73.81 85 PHE A CA 1
ATOM 710 C C . PHE A 1 85 ? 16.985 6.571 -8.830 1.00 73.81 85 PHE A C 1
ATOM 712 O O . PHE A 1 85 ? 17.555 7.037 -9.816 1.00 73.81 85 PHE A O 1
ATOM 719 N N . GLY A 1 86 ? 17.554 6.576 -7.617 1.00 71.44 86 GLY A N 1
ATOM 720 C CA . GLY A 1 86 ? 18.870 7.168 -7.344 1.00 71.44 86 GLY A CA 1
ATOM 721 C C . GLY A 1 86 ? 20.015 6.626 -8.219 1.00 71.44 86 GLY A C 1
ATOM 722 O O . GLY A 1 86 ? 21.034 7.293 -8.381 1.00 71.44 86 GLY A O 1
ATOM 723 N N . ASN A 1 87 ? 19.855 5.441 -8.828 1.00 73.25 87 ASN A N 1
ATOM 724 C CA . ASN A 1 87 ? 20.738 4.940 -9.887 1.00 73.25 87 ASN A CA 1
ATOM 725 C C . ASN A 1 87 ? 19.977 4.081 -10.911 1.00 73.25 87 ASN A C 1
ATOM 727 O O . ASN A 1 87 ? 20.090 2.851 -10.961 1.00 73.25 87 ASN A O 1
ATOM 731 N N . GLU A 1 88 ? 19.190 4.746 -11.747 1.00 73.44 88 GLU A N 1
ATOM 732 C CA . GLU A 1 88 ? 18.331 4.092 -12.733 1.00 73.44 88 GLU A CA 1
ATOM 733 C C . GLU A 1 88 ? 19.093 3.237 -13.760 1.00 73.44 88 GLU A C 1
ATOM 735 O O . GLU A 1 88 ? 18.657 2.134 -14.087 1.00 73.44 88 GLU A O 1
ATOM 740 N N . PHE A 1 89 ? 20.273 3.668 -14.220 1.00 73.06 89 PHE A N 1
ATOM 741 C CA . PHE A 1 89 ? 21.091 2.876 -15.150 1.00 73.06 89 PHE A CA 1
ATOM 742 C C . PHE A 1 89 ? 21.512 1.520 -14.567 1.00 73.06 89 PHE A C 1
ATOM 744 O O . PHE A 1 89 ? 21.628 0.533 -15.299 1.00 73.06 89 PHE A O 1
ATOM 751 N N . ALA A 1 90 ? 21.785 1.449 -13.262 1.00 75.81 90 ALA A N 1
ATOM 752 C CA . ALA A 1 90 ? 22.064 0.181 -12.593 1.00 75.81 90 ALA A CA 1
ATOM 753 C C . ALA A 1 90 ? 20.796 -0.679 -12.469 1.00 75.81 90 ALA A C 1
ATOM 755 O O . ALA A 1 90 ? 20.859 -1.898 -12.642 1.00 75.81 90 ALA A O 1
ATOM 756 N N . LEU A 1 91 ? 19.646 -0.047 -12.227 1.00 73.69 91 LEU A N 1
ATOM 757 C CA . LEU A 1 91 ? 18.350 -0.713 -12.132 1.00 73.69 91 LEU A CA 1
ATOM 758 C C . LEU A 1 91 ? 17.933 -1.344 -13.470 1.00 73.69 91 LEU A C 1
ATOM 760 O O . LEU A 1 91 ? 17.566 -2.518 -13.492 1.00 73.69 91 LEU A O 1
ATOM 764 N N . ILE A 1 92 ? 18.071 -0.613 -14.583 1.00 76.62 92 ILE A N 1
ATOM 765 C CA . ILE A 1 92 ? 17.794 -1.113 -15.941 1.00 76.62 92 ILE A CA 1
ATOM 766 C C . ILE A 1 92 ? 18.701 -2.301 -16.260 1.00 76.62 92 ILE A C 1
ATOM 768 O O . ILE A 1 92 ? 18.214 -3.340 -16.698 1.00 76.62 92 ILE A O 1
ATOM 772 N N . ARG A 1 93 ? 20.008 -2.194 -15.989 1.00 75.06 93 ARG A N 1
ATOM 773 C CA . ARG A 1 93 ? 20.953 -3.298 -16.230 1.00 75.06 93 ARG A CA 1
ATOM 774 C C . ARG A 1 93 ? 20.621 -4.552 -15.423 1.00 75.06 93 ARG A C 1
ATOM 776 O O . ARG A 1 93 ? 20.795 -5.654 -15.927 1.00 75.06 93 ARG A O 1
ATOM 783 N N . ARG A 1 94 ? 20.158 -4.396 -14.179 1.00 81.44 94 ARG A N 1
ATOM 784 C CA . ARG A 1 94 ? 19.878 -5.523 -13.277 1.00 81.44 94 ARG A CA 1
ATOM 785 C C . ARG A 1 94 ? 18.499 -6.148 -13.494 1.00 81.44 94 ARG A C 1
ATOM 787 O O . ARG A 1 94 ? 18.339 -7.344 -13.278 1.00 81.44 94 ARG A O 1
ATOM 794 N N . HIS A 1 95 ? 17.503 -5.350 -13.861 1.00 78.62 95 HIS A N 1
ATOM 795 C CA . HIS A 1 95 ? 16.100 -5.769 -13.844 1.00 78.62 95 HIS A CA 1
ATOM 796 C C . HIS A 1 95 ? 15.381 -5.613 -15.185 1.00 78.62 95 HIS A C 1
ATOM 798 O O . HIS A 1 95 ? 14.258 -6.091 -15.322 1.00 78.62 95 HIS A O 1
ATOM 804 N N . GLY A 1 96 ? 16.01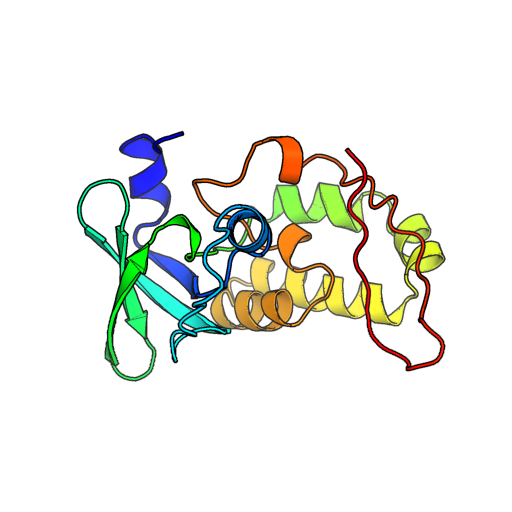0 -4.987 -16.175 1.00 83.12 96 GLY A N 1
ATOM 805 C CA . GLY A 1 96 ? 15.435 -4.739 -17.490 1.00 83.12 96 GLY A CA 1
ATOM 806 C C . GLY A 1 96 ? 14.532 -3.506 -17.529 1.00 83.12 96 GLY A C 1
ATOM 807 O O . GLY A 1 96 ? 13.829 -3.170 -16.575 1.00 83.12 96 GLY A O 1
ATOM 808 N N . GLU A 1 97 ? 14.523 -2.847 -18.684 1.00 87.44 97 GLU A N 1
ATOM 809 C CA . GLU A 1 97 ? 13.802 -1.593 -18.928 1.00 87.44 97 GLU A CA 1
ATOM 810 C C . GLU A 1 97 ? 12.293 -1.706 -18.663 1.00 87.44 97 GLU A C 1
ATOM 812 O O . GLU A 1 97 ? 11.709 -0.847 -18.007 1.00 87.44 97 GLU A O 1
ATOM 817 N N . LYS A 1 98 ? 11.667 -2.819 -19.066 1.00 86.12 98 LYS A N 1
ATOM 818 C CA . LYS A 1 98 ? 10.236 -3.076 -18.833 1.00 86.12 98 LYS A CA 1
ATOM 819 C C . LYS A 1 98 ? 9.856 -3.001 -17.349 1.00 86.12 98 LYS A C 1
ATOM 821 O O . LYS A 1 98 ? 8.805 -2.458 -17.010 1.00 86.12 98 LYS A O 1
ATOM 826 N N . ASN A 1 99 ? 10.699 -3.533 -16.464 1.00 81.94 99 ASN A N 1
ATOM 827 C CA . ASN A 1 99 ? 10.445 -3.481 -15.026 1.00 81.94 99 ASN A CA 1
ATOM 828 C C . ASN A 1 99 ? 10.619 -2.059 -14.493 1.00 81.94 99 ASN A C 1
ATOM 830 O O . ASN A 1 99 ? 9.796 -1.610 -13.701 1.00 81.94 99 ASN A O 1
ATOM 834 N N . VAL A 1 100 ? 11.622 -1.322 -14.970 1.00 85.50 100 VAL A N 1
ATOM 835 C CA . VAL A 1 100 ? 11.823 0.085 -14.593 1.00 85.50 100 VAL A CA 1
ATOM 836 C C . VAL A 1 100 ? 10.651 0.964 -15.036 1.00 85.50 100 VAL A C 1
ATOM 838 O O . VAL A 1 100 ? 10.175 1.780 -14.249 1.00 85.50 100 VAL A O 1
ATOM 841 N N . LEU A 1 101 ? 10.099 0.743 -16.231 1.00 87.69 101 LEU A N 1
ATOM 842 C CA . LEU A 1 101 ? 8.889 1.432 -16.693 1.00 87.69 101 LEU A CA 1
ATOM 843 C C . LEU A 1 101 ? 7.683 1.158 -15.786 1.00 87.69 101 LEU A C 1
ATOM 845 O O . LEU A 1 101 ? 6.942 2.080 -15.448 1.00 87.69 101 LEU A O 1
ATOM 849 N N . MET A 1 102 ? 7.505 -0.086 -15.332 1.00 89.06 102 MET A N 1
ATOM 850 C CA . MET A 1 102 ? 6.458 -0.418 -14.360 1.00 89.06 102 MET A CA 1
ATOM 851 C C . MET A 1 102 ? 6.669 0.318 -13.027 1.00 89.06 102 MET A C 1
ATOM 853 O O . MET A 1 102 ? 5.708 0.832 -12.456 1.00 89.06 102 MET A O 1
ATOM 857 N N . LEU A 1 103 ? 7.913 0.406 -12.543 1.00 88.25 103 LEU A N 1
ATOM 858 C CA . LEU A 1 103 ? 8.251 1.149 -11.325 1.00 88.25 103 LEU A CA 1
ATOM 859 C C . LEU A 1 103 ? 7.939 2.641 -11.471 1.00 88.25 103 LEU A C 1
ATOM 861 O O . LEU A 1 103 ? 7.335 3.224 -10.571 1.00 88.25 103 LEU A O 1
ATOM 865 N N . ARG A 1 104 ? 8.287 3.240 -12.616 1.00 89.25 104 ARG A N 1
ATOM 866 C CA . ARG A 1 104 ? 7.955 4.634 -12.947 1.00 89.25 104 ARG A CA 1
ATOM 867 C C . ARG A 1 104 ? 6.449 4.861 -12.974 1.00 89.25 104 ARG A C 1
ATOM 869 O O . ARG A 1 104 ? 5.979 5.851 -12.431 1.00 89.25 104 ARG A O 1
ATOM 876 N N . ALA A 1 105 ? 5.683 3.936 -13.549 1.00 92.50 105 ALA A N 1
ATOM 877 C CA . ALA A 1 105 ? 4.228 4.047 -13.588 1.00 92.50 105 ALA A CA 1
ATOM 878 C C . ALA A 1 105 ? 3.603 4.026 -12.180 1.00 92.50 105 ALA A C 1
ATOM 880 O O . ALA A 1 105 ? 2.692 4.804 -11.906 1.00 92.50 105 ALA A O 1
ATOM 881 N N . ILE A 1 106 ? 4.115 3.185 -11.270 1.00 93.00 106 ILE A N 1
ATOM 882 C CA . ILE A 1 106 ? 3.681 3.175 -9.862 1.00 93.00 106 ILE A CA 1
ATOM 883 C C . ILE A 1 106 ? 4.043 4.501 -9.182 1.00 93.00 106 ILE A C 1
ATOM 885 O O . ILE A 1 106 ? 3.190 5.100 -8.529 1.00 93.00 106 ILE A O 1
ATOM 889 N N . TYR A 1 107 ? 5.288 4.959 -9.352 1.00 91.94 107 TYR A N 1
ATOM 890 C CA . TYR A 1 107 ? 5.773 6.217 -8.783 1.00 91.94 107 TYR A CA 1
ATOM 891 C C . TYR A 1 107 ? 4.935 7.409 -9.254 1.00 91.94 107 TYR A C 1
ATOM 893 O O . TYR A 1 107 ? 4.408 8.139 -8.424 1.00 91.94 107 TYR A O 1
ATOM 901 N N . HIS A 1 108 ? 4.716 7.556 -10.563 1.00 94.06 108 HIS A N 1
ATOM 902 C CA . HIS A 1 108 ? 3.907 8.645 -11.105 1.00 94.06 108 HIS A CA 1
ATOM 903 C C . HIS A 1 108 ? 2.452 8.579 -10.639 1.00 94.06 108 HIS A C 1
ATOM 905 O O . HIS A 1 108 ? 1.855 9.618 -10.372 1.00 94.06 108 HIS A O 1
ATOM 911 N N . ALA A 1 109 ? 1.860 7.387 -10.502 1.00 94.81 109 ALA A N 1
ATOM 912 C CA . ALA A 1 109 ? 0.524 7.274 -9.923 1.00 94.81 109 ALA A CA 1
ATOM 913 C C . ALA A 1 109 ? 0.491 7.793 -8.473 1.00 94.81 109 ALA A C 1
ATOM 915 O O . ALA A 1 109 ? -0.456 8.477 -8.094 1.00 94.81 109 ALA A O 1
ATOM 916 N N . ALA A 1 110 ? 1.524 7.505 -7.679 1.00 91.75 110 ALA A N 1
ATOM 917 C CA . ALA A 1 110 ? 1.624 7.973 -6.299 1.00 91.75 110 ALA A CA 1
ATOM 918 C C . ALA A 1 110 ? 1.883 9.493 -6.224 1.00 91.75 110 ALA A C 1
ATOM 920 O O . ALA A 1 110 ? 1.205 10.202 -5.488 1.00 91.75 110 ALA A O 1
ATOM 921 N N . GLU A 1 111 ? 2.797 10.010 -7.047 1.00 92.75 111 GLU A N 1
ATOM 922 C CA . GLU A 1 111 ? 3.136 11.436 -7.162 1.00 92.75 111 GLU A CA 1
ATOM 923 C C . GLU A 1 111 ? 1.918 12.293 -7.553 1.00 92.75 111 GLU A C 1
ATOM 925 O O . GLU A 1 111 ? 1.684 13.356 -6.980 1.00 92.75 111 GLU A O 1
ATOM 930 N N . ASN A 1 112 ? 1.073 11.786 -8.457 1.00 94.06 112 ASN A N 1
ATOM 931 C CA . ASN A 1 112 ? -0.167 12.444 -8.883 1.00 94.06 112 ASN A CA 1
ATOM 932 C C . ASN A 1 112 ? -1.361 12.189 -7.941 1.00 94.06 112 ASN A C 1
ATOM 934 O O . ASN A 1 112 ? -2.503 12.458 -8.310 1.00 94.06 112 ASN A O 1
ATOM 938 N N . ARG A 1 113 ? -1.129 11.666 -6.727 1.00 91.62 113 ARG A N 1
ATOM 939 C CA . ARG A 1 113 ? -2.168 11.375 -5.715 1.00 91.62 113 ARG A CA 1
ATOM 940 C C . ARG A 1 113 ? -3.255 10.404 -6.186 1.00 91.62 113 ARG A C 1
ATOM 942 O O . ARG A 1 113 ? -4.382 10.409 -5.688 1.00 91.62 113 ARG A O 1
ATOM 949 N N . HIS A 1 114 ? -2.934 9.526 -7.132 1.00 95.06 114 HIS A N 1
ATOM 950 C CA . HIS A 1 114 ? -3.794 8.412 -7.527 1.00 95.06 114 HIS A CA 1
ATOM 951 C C . HIS A 1 114 ? -3.544 7.198 -6.616 1.00 95.06 114 HIS A C 1
ATOM 953 O O . HIS A 1 114 ? -3.261 6.092 -7.087 1.00 95.06 114 HIS A O 1
ATOM 959 N N . ASP A 1 115 ? -3.664 7.387 -5.298 1.00 93.88 115 ASP A N 1
ATOM 960 C CA . ASP A 1 115 ? -3.204 6.438 -4.273 1.00 93.88 115 ASP A CA 1
ATOM 961 C C . ASP A 1 115 ? -3.774 5.029 -4.455 1.00 93.88 115 ASP A C 1
ATOM 963 O O . ASP A 1 115 ? -3.043 4.041 -4.385 1.00 93.88 115 ASP A O 1
ATOM 967 N N . LYS A 1 116 ? -5.076 4.910 -4.756 1.00 94.88 116 LYS A N 1
ATOM 968 C CA . LYS A 1 116 ? -5.714 3.603 -4.994 1.00 94.88 116 LYS A CA 1
ATOM 969 C C . LYS A 1 116 ? -5.065 2.852 -6.155 1.00 94.88 116 LYS A C 1
ATOM 971 O O . LYS A 1 116 ? -4.889 1.635 -6.086 1.00 94.88 116 LYS A O 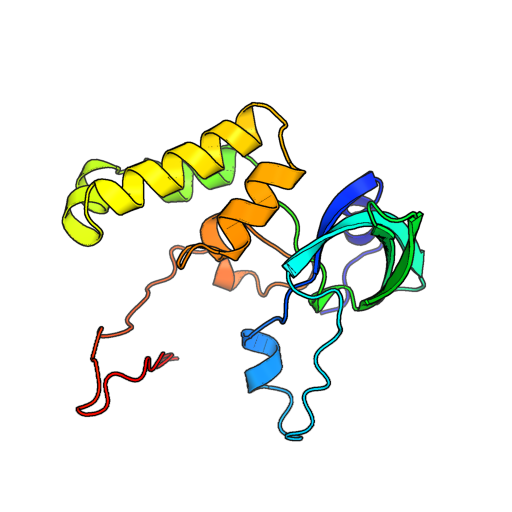1
ATOM 976 N N . VAL A 1 117 ? -4.724 3.567 -7.226 1.00 95.25 117 VAL A N 1
ATOM 977 C CA . VAL A 1 117 ? -4.084 2.993 -8.415 1.00 95.25 117 VAL A CA 1
ATOM 978 C C . VAL A 1 117 ? -2.657 2.583 -8.074 1.00 95.25 117 VAL A C 1
ATOM 980 O O . VAL A 1 117 ? -2.290 1.430 -8.305 1.00 95.25 117 VAL A O 1
ATOM 983 N N . ALA A 1 118 ? -1.893 3.47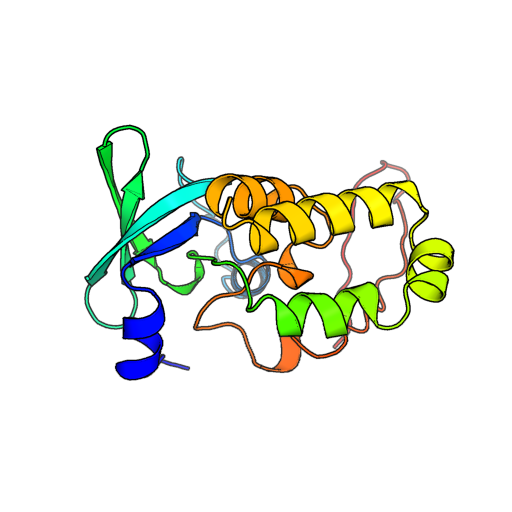6 -7.442 1.00 95.06 118 ALA A N 1
ATOM 984 C CA . ALA A 1 118 ? -0.526 3.206 -7.012 1.00 95.06 118 ALA A CA 1
ATOM 985 C C . ALA A 1 118 ? -0.443 1.984 -6.081 1.00 95.06 118 ALA A C 1
ATOM 987 O O . ALA A 1 118 ? 0.359 1.083 -6.321 1.00 95.06 118 ALA A O 1
ATOM 988 N N . LEU A 1 119 ? -1.332 1.882 -5.086 1.00 94.88 119 LEU A N 1
ATOM 989 C CA . LEU A 1 119 ? -1.428 0.735 -4.176 1.00 94.88 119 LEU A CA 1
ATOM 990 C C . LEU A 1 119 ? -1.702 -0.579 -4.922 1.00 94.88 119 LEU A C 1
ATOM 992 O O . LEU A 1 119 ? -1.017 -1.577 -4.686 1.00 94.88 119 LEU A O 1
ATOM 996 N N . ARG A 1 120 ? -2.675 -0.590 -5.845 1.00 93.50 120 ARG A N 1
ATOM 997 C CA . ARG A 1 120 ? -3.016 -1.785 -6.642 1.00 93.50 120 ARG A CA 1
ATOM 998 C C . ARG A 1 120 ? -1.857 -2.219 -7.539 1.00 93.50 120 ARG A C 1
ATOM 1000 O O . ARG A 1 120 ? -1.596 -3.417 -7.650 1.00 93.50 120 ARG A O 1
ATOM 1007 N N . MET A 1 121 ? -1.171 -1.270 -8.175 1.00 92.62 121 MET A N 1
ATOM 1008 C CA . MET A 1 121 ? -0.019 -1.561 -9.033 1.00 92.62 121 MET A CA 1
ATOM 1009 C C . MET A 1 121 ? 1.176 -2.059 -8.212 1.00 92.62 121 MET A C 1
ATOM 1011 O O . MET A 1 121 ? 1.768 -3.082 -8.552 1.00 92.62 121 MET A O 1
ATOM 1015 N N . ALA A 1 122 ? 1.480 -1.403 -7.089 1.00 90.94 122 ALA A N 1
ATOM 1016 C CA . ALA A 1 122 ? 2.546 -1.807 -6.179 1.00 90.94 122 ALA A CA 1
ATOM 1017 C C . ALA A 1 122 ? 2.323 -3.217 -5.618 1.00 90.94 122 ALA A C 1
ATOM 1019 O O . ALA A 1 122 ? 3.250 -4.021 -5.603 1.00 90.94 122 ALA A O 1
ATOM 1020 N N . TYR A 1 123 ? 1.095 -3.553 -5.208 1.00 89.38 123 TYR A N 1
ATOM 1021 C CA . TYR A 1 123 ? 0.769 -4.875 -4.662 1.00 89.38 123 TYR A CA 1
ATOM 1022 C C . TYR A 1 123 ? 1.042 -6.025 -5.638 1.00 89.38 123 TYR A C 1
ATOM 1024 O O . TYR A 1 123 ? 1.450 -7.103 -5.206 1.00 89.38 123 TYR A O 1
ATOM 1032 N N . LYS A 1 124 ? 0.832 -5.788 -6.939 1.00 85.62 124 LYS A N 1
ATOM 1033 C CA . LYS A 1 124 ? 1.081 -6.762 -8.014 1.00 85.62 124 LYS A CA 1
ATOM 1034 C C . LYS A 1 124 ? 2.550 -6.826 -8.446 1.00 85.62 124 LYS A C 1
ATOM 1036 O O . LYS A 1 124 ? 2.920 -7.721 -9.198 1.00 85.62 124 LYS A O 1
ATOM 1041 N N . SER A 1 125 ? 3.378 -5.886 -7.998 1.00 82.56 125 SER A N 1
ATOM 1042 C CA . SER A 1 125 ? 4.792 -5.813 -8.353 1.00 82.56 125 SER A CA 1
ATOM 1043 C C . SER A 1 125 ? 5.640 -6.715 -7.459 1.00 82.56 125 SER A C 1
ATOM 1045 O O . SER A 1 125 ? 5.449 -6.775 -6.244 1.00 82.56 125 SER A O 1
ATOM 1047 N N . ILE A 1 126 ? 6.669 -7.339 -8.036 1.00 74.56 126 ILE A N 1
ATOM 1048 C CA . ILE A 1 126 ? 7.714 -8.035 -7.265 1.00 74.56 126 ILE A CA 1
ATOM 1049 C C . ILE A 1 126 ? 8.486 -7.074 -6.339 1.00 74.56 126 ILE A C 1
ATOM 1051 O O . ILE A 1 126 ? 9.077 -7.498 -5.351 1.00 74.56 126 ILE A O 1
ATOM 1055 N N . TYR A 1 127 ? 8.425 -5.767 -6.615 1.00 77.00 127 TYR A N 1
ATOM 1056 C CA . TYR A 1 127 ? 9.028 -4.700 -5.815 1.00 77.00 127 TYR A CA 1
ATOM 1057 C C . TYR A 1 127 ? 8.050 -4.075 -4.816 1.00 77.00 127 TYR A C 1
ATOM 1059 O O . TYR A 1 127 ? 8.264 -2.946 -4.386 1.00 77.00 127 TYR A O 1
ATOM 1067 N N . VAL A 1 128 ? 6.975 -4.774 -4.441 1.00 80.88 128 VAL A N 1
ATOM 1068 C CA . VAL A 1 128 ? 5.913 -4.260 -3.557 1.00 80.88 128 VAL A CA 1
ATOM 1069 C C . VAL A 1 128 ? 6.439 -3.496 -2.335 1.00 80.88 128 VAL A C 1
ATOM 1071 O O . VAL A 1 128 ? 5.960 -2.405 -2.046 1.00 80.88 128 VAL A O 1
ATOM 1074 N N . TYR A 1 129 ? 7.474 -4.002 -1.661 1.00 81.00 129 TYR A N 1
ATOM 1075 C CA . TYR A 1 129 ? 8.036 -3.394 -0.447 1.00 81.00 129 TYR A CA 1
ATOM 1076 C C . TYR A 1 129 ? 8.920 -2.167 -0.693 1.00 81.00 129 TYR A C 1
ATOM 1078 O O . TYR A 1 129 ? 9.278 -1.472 0.251 1.00 81.00 129 TYR A O 1
ATOM 1086 N N . ARG A 1 130 ? 9.258 -1.868 -1.952 1.00 80.00 130 ARG A N 1
ATOM 1087 C CA . ARG A 1 130 ? 9.890 -0.592 -2.306 1.00 80.00 130 ARG A CA 1
ATOM 1088 C C . ARG A 1 130 ? 8.892 0.564 -2.244 1.00 80.00 130 ARG A C 1
ATOM 1090 O O . ARG A 1 130 ? 9.309 1.675 -1.946 1.00 80.00 130 ARG A O 1
ATOM 1097 N N . PHE A 1 131 ? 7.601 0.285 -2.451 1.00 85.12 131 PHE A N 1
ATOM 1098 C CA . PHE A 1 131 ? 6.523 1.281 -2.437 1.00 85.12 131 PHE A CA 1
ATOM 1099 C C . PHE A 1 131 ? 5.629 1.198 -1.205 1.00 85.12 131 PHE A C 1
ATOM 1101 O O . PHE A 1 131 ? 5.089 2.214 -0.783 1.00 85.12 131 PHE A O 1
ATOM 1108 N N . LEU A 1 132 ? 5.421 0.001 -0.654 1.00 88.06 132 LEU A N 1
ATOM 1109 C CA . LEU A 1 132 ? 4.481 -0.234 0.437 1.00 88.06 132 LEU A CA 1
ATOM 1110 C C . LEU A 1 132 ? 5.204 -0.458 1.760 1.00 88.06 132 LEU A C 1
ATOM 1112 O O . LEU A 1 132 ? 6.167 -1.220 1.830 1.00 88.06 132 LEU A O 1
ATOM 1116 N N . THR A 1 133 ? 4.667 0.126 2.826 1.00 86.12 133 THR A N 1
ATOM 1117 C CA . THR A 1 133 ? 5.132 -0.078 4.201 1.00 86.12 133 THR A CA 1
ATOM 1118 C C . THR A 1 133 ? 3.960 -0.332 5.155 1.00 86.12 133 THR A C 1
ATOM 1120 O O . THR A 1 133 ? 2.797 -0.258 4.761 1.00 86.12 133 THR A O 1
ATOM 1123 N N . THR A 1 134 ? 4.261 -0.678 6.405 1.00 86.75 134 THR A N 1
ATOM 1124 C CA . THR A 1 134 ? 3.302 -0.841 7.510 1.00 86.75 134 THR A CA 1
ATOM 1125 C C . THR A 1 134 ? 3.932 -0.319 8.805 1.00 86.75 134 THR A C 1
ATOM 1127 O O . THR A 1 134 ? 5.155 -0.338 8.945 1.00 86.75 134 THR A O 1
ATOM 1130 N N . LEU A 1 135 ? 3.121 0.103 9.781 1.00 76.19 135 LEU A N 1
ATOM 1131 C CA . LEU A 1 135 ? 3.608 0.692 11.041 1.00 76.19 135 LEU A CA 1
ATOM 1132 C C . LEU A 1 135 ? 4.498 -0.244 11.873 1.00 76.19 135 LEU A C 1
ATOM 1134 O O . LEU A 1 135 ? 5.307 0.223 12.666 1.00 76.19 135 LEU A O 1
ATOM 1138 N N . ASN A 1 136 ? 4.366 -1.561 11.699 1.00 64.56 136 ASN A N 1
ATOM 1139 C CA . ASN A 1 136 ? 5.130 -2.559 12.455 1.00 64.56 136 ASN A CA 1
ATOM 1140 C C . ASN A 1 136 ? 6.216 -3.257 11.617 1.00 64.56 136 ASN A C 1
ATOM 1142 O O . ASN A 1 136 ? 6.649 -4.359 11.967 1.00 64.56 136 ASN A O 1
ATOM 1146 N N . LEU A 1 137 ? 6.652 -2.661 10.502 1.00 63.94 137 LEU A N 1
ATOM 1147 C CA . LEU A 1 137 ? 7.766 -3.211 9.731 1.00 63.94 137 LEU A CA 1
ATOM 1148 C C . LEU A 1 137 ? 9.068 -3.085 10.558 1.00 63.94 137 LEU A C 1
ATOM 1150 O O . LEU A 1 137 ? 9.358 -2.006 11.083 1.00 63.94 137 LEU A O 1
ATOM 1154 N N . PRO A 1 138 ? 9.890 -4.142 10.698 1.00 53.72 138 PRO A N 1
ATOM 1155 C CA . PRO A 1 138 ? 11.211 -4.004 11.306 1.00 53.72 138 PRO A CA 1
ATOM 1156 C C . PRO A 1 138 ? 12.032 -2.964 10.527 1.00 53.72 138 PRO A C 1
ATOM 1158 O O . PRO A 1 138 ? 12.114 -3.051 9.305 1.00 53.72 138 PRO A O 1
ATOM 1161 N N . ARG A 1 139 ? 12.697 -2.016 11.209 1.00 43.28 139 ARG A N 1
ATOM 1162 C CA . ARG A 1 139 ? 13.487 -0.932 10.571 1.00 43.28 139 ARG A CA 1
ATOM 1163 C C . ARG A 1 139 ? 14.512 -1.416 9.526 1.00 43.28 139 ARG A C 1
ATOM 1165 O O . ARG A 1 139 ? 14.867 -0.664 8.630 1.00 43.28 139 ARG A O 1
ATOM 1172 N N . ARG A 1 140 ? 14.963 -2.675 9.603 1.00 44.25 140 ARG A N 1
ATOM 1173 C CA . ARG A 1 140 ? 15.901 -3.297 8.644 1.00 44.25 140 ARG A CA 1
ATOM 1174 C C . ARG A 1 140 ? 15.285 -3.664 7.287 1.00 44.25 140 ARG A C 1
ATOM 1176 O O . ARG A 1 140 ? 16.023 -4.028 6.383 1.00 44.25 140 ARG A O 1
ATOM 1183 N N . PHE A 1 141 ? 13.968 -3.570 7.128 1.00 48.09 141 PHE A N 1
ATOM 1184 C CA . PHE A 1 141 ? 13.283 -3.927 5.882 1.00 48.09 141 PHE A CA 1
ATOM 1185 C C . PHE A 1 141 ? 13.358 -2.824 4.810 1.00 48.09 141 PHE A C 1
ATOM 1187 O O . PHE A 1 141 ? 13.191 -3.108 3.629 1.00 48.09 141 PHE A O 1
ATOM 1194 N N . LEU A 1 142 ? 13.603 -1.578 5.234 1.00 47.34 142 LEU A N 1
ATOM 1195 C CA . LEU A 1 142 ? 13.682 -0.387 4.376 1.00 47.34 142 LEU A CA 1
ATOM 1196 C C . LEU A 1 142 ? 15.124 0.069 4.111 1.00 47.34 142 LEU A C 1
ATOM 1198 O O . LEU A 1 142 ? 15.334 1.022 3.373 1.00 47.34 142 LEU A O 1
ATOM 1202 N N . GLY A 1 143 ? 16.126 -0.609 4.686 1.00 40.25 143 GLY A N 1
ATOM 1203 C CA . GLY A 1 143 ? 17.501 -0.457 4.208 1.00 40.25 143 GLY A CA 1
ATOM 1204 C C . GLY A 1 143 ? 17.607 -0.952 2.761 1.00 40.25 143 GLY A C 1
ATOM 1205 O O . GLY A 1 143 ? 16.674 -1.600 2.278 1.00 40.25 143 GLY A O 1
ATOM 1206 N N . PRO A 1 144 ? 18.722 -0.705 2.049 1.00 38.34 144 PRO A N 1
ATOM 1207 C CA . PRO A 1 144 ? 18.963 -1.359 0.772 1.00 38.34 144 PRO A CA 1
ATOM 1208 C C . PRO A 1 144 ? 18.855 -2.860 1.018 1.00 38.34 144 PRO A C 1
ATOM 1210 O O . PRO A 1 144 ? 19.758 -3.463 1.590 1.00 38.34 144 PRO A O 1
ATOM 1213 N N . VAL A 1 145 ? 17.711 -3.449 0.659 1.00 39.69 145 VAL A N 1
ATOM 1214 C CA . VAL A 1 145 ? 17.514 -4.885 0.753 1.00 39.69 145 VAL A CA 1
ATOM 1215 C C . VAL A 1 145 ? 18.581 -5.456 -0.162 1.00 39.69 145 VAL A C 1
ATOM 1217 O O . VAL A 1 145 ? 18.453 -5.405 -1.389 1.00 39.69 145 VAL A O 1
ATOM 1220 N N . GLN A 1 146 ? 19.667 -5.940 0.437 1.00 35.66 146 GLN A N 1
ATOM 1221 C CA . GLN A 1 146 ? 20.517 -6.940 -0.165 1.00 35.66 146 GLN A CA 1
ATOM 1222 C C . GLN A 1 146 ? 19.602 -8.147 -0.351 1.00 35.66 146 GLN A C 1
ATOM 1224 O O . GLN A 1 146 ? 19.512 -9.028 0.496 1.00 35.66 146 GLN A O 1
ATOM 1229 N N . MET A 1 147 ? 18.849 -8.152 -1.452 1.00 35.56 147 MET A N 1
ATOM 1230 C CA . MET A 1 147 ? 18.317 -9.385 -1.997 1.00 35.56 147 MET A CA 1
ATOM 1231 C C . MET A 1 147 ? 19.538 -10.165 -2.473 1.00 35.56 147 MET A C 1
ATOM 1233 O O . MET A 1 147 ? 19.894 -10.113 -3.645 1.00 35.56 147 MET A O 1
ATOM 1237 N N . ILE A 1 148 ? 20.207 -10.863 -1.558 1.00 36.69 148 ILE A N 1
ATOM 1238 C CA . ILE A 1 148 ? 21.008 -12.031 -1.915 1.00 36.69 148 ILE A CA 1
ATOM 1239 C C . ILE A 1 148 ? 20.006 -13.183 -1.982 1.00 36.69 148 ILE A C 1
ATOM 1241 O O . ILE A 1 148 ? 19.947 -14.052 -1.123 1.00 36.69 148 ILE A O 1
ATOM 1245 N N . GLY A 1 149 ? 19.106 -13.098 -2.956 1.00 35.91 149 GLY A N 1
ATOM 1246 C CA . GLY A 1 149 ? 18.315 -14.225 -3.405 1.00 35.91 149 GLY A CA 1
ATOM 1247 C C . GLY A 1 149 ? 18.887 -14.587 -4.757 1.00 35.91 149 GLY A C 1
ATOM 1248 O O . GLY A 1 149 ? 18.649 -13.865 -5.723 1.00 35.91 149 GLY A O 1
ATOM 1249 N N . GLU A 1 150 ? 19.696 -15.642 -4.823 1.00 33.94 150 GLU A N 1
ATOM 1250 C CA . GLU A 1 150 ? 20.031 -16.236 -6.114 1.00 33.94 150 GLU A CA 1
ATOM 1251 C C . GLU A 1 150 ? 18.717 -16.622 -6.795 1.00 33.94 150 GLU A C 1
ATOM 1253 O O . GLU A 1 150 ? 17.906 -17.368 -6.240 1.00 33.94 150 GLU A O 1
ATOM 1258 N N . MET A 1 151 ? 18.474 -16.041 -7.969 1.00 39.19 151 MET A N 1
ATOM 1259 C CA . MET 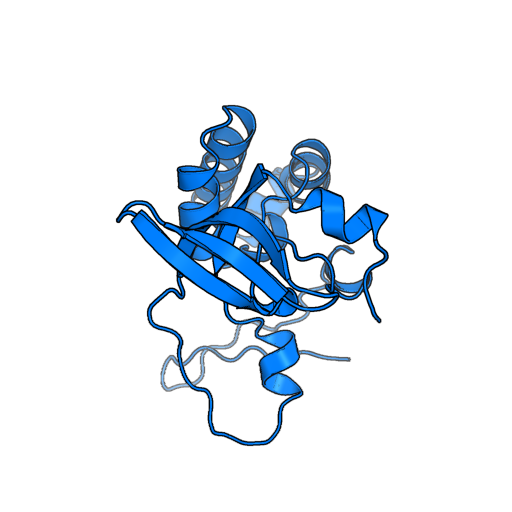A 1 151 ? 17.326 -16.383 -8.796 1.00 39.19 151 MET A CA 1
ATOM 1260 C C . MET A 1 151 ? 17.583 -17.768 -9.384 1.00 39.19 151 MET A C 1
ATOM 1262 O O . MET A 1 151 ? 18.311 -17.903 -10.362 1.00 39.19 151 MET A O 1
ATOM 1266 N N . GLY A 1 152 ? 17.005 -18.791 -8.764 1.00 39.84 152 GLY A N 1
ATOM 1267 C CA . GLY A 1 152 ? 16.935 -20.139 -9.310 1.00 39.84 152 GLY A CA 1
ATOM 1268 C C . GLY A 1 152 ? 15.479 -20.532 -9.509 1.00 39.84 152 GLY A C 1
ATOM 1269 O O . GLY A 1 152 ? 14.672 -20.395 -8.589 1.00 39.84 152 GLY A O 1
ATOM 1270 N N . TYR A 1 153 ? 15.154 -21.007 -10.707 1.00 37.97 153 TYR A N 1
ATOM 1271 C CA . TYR A 1 153 ? 13.984 -21.852 -10.922 1.00 37.97 153 TYR A CA 1
ATOM 1272 C C . TYR A 1 153 ? 14.389 -23.272 -10.510 1.00 37.97 153 TYR A C 1
ATOM 1274 O O . TYR A 1 153 ? 15.507 -23.686 -10.820 1.00 37.97 153 TYR A O 1
ATOM 1282 N N . ASP A 1 154 ? 13.540 -23.991 -9.773 1.00 47.72 154 ASP A N 1
ATOM 1283 C CA . ASP A 1 154 ? 13.678 -25.448 -9.729 1.00 47.72 154 ASP A CA 1
ATOM 1284 C C . ASP A 1 154 ? 13.204 -26.049 -11.062 1.00 47.72 154 ASP A C 1
ATOM 1286 O O . ASP A 1 154 ? 12.613 -25.352 -11.894 1.00 47.72 154 ASP A O 1
ATOM 1290 N N . ASP A 1 155 ? 13.493 -27.331 -11.283 1.00 43.19 155 ASP A N 1
ATOM 1291 C CA . ASP A 1 155 ? 13.148 -28.038 -12.525 1.00 43.19 155 ASP A CA 1
ATOM 1292 C C . ASP A 1 155 ? 11.625 -28.068 -12.796 1.00 43.19 155 ASP A C 1
ATOM 1294 O O . ASP A 1 155 ? 11.201 -28.307 -13.926 1.00 43.19 155 ASP A O 1
ATOM 1298 N N . ASP A 1 156 ? 10.809 -27.739 -11.785 1.00 43.62 156 ASP A N 1
ATOM 1299 C CA . ASP A 1 156 ? 9.346 -27.657 -11.842 1.00 43.62 156 ASP A CA 1
ATOM 1300 C C . ASP A 1 156 ? 8.818 -26.222 -12.081 1.00 43.62 156 ASP A C 1
ATOM 1302 O O . ASP A 1 156 ? 7.606 -25.993 -12.127 1.00 43.62 156 ASP A O 1
ATOM 1306 N N . GLY A 1 157 ? 9.701 -25.227 -12.238 1.00 39.00 157 GLY A N 1
ATOM 1307 C CA . GLY A 1 157 ? 9.331 -23.835 -12.517 1.00 39.00 157 GLY A CA 1
ATOM 1308 C C . GLY A 1 157 ? 8.703 -23.084 -11.335 1.00 39.00 157 GLY A C 1
ATOM 1309 O O . GLY A 1 157 ? 8.114 -22.015 -11.526 1.00 39.00 157 GLY A O 1
ATOM 1310 N N . MET A 1 158 ? 8.826 -23.605 -10.112 1.00 35.88 158 MET A N 1
ATOM 1311 C CA . MET A 1 158 ? 8.262 -23.012 -8.902 1.00 35.88 158 MET A CA 1
ATOM 1312 C C . MET A 1 158 ? 9.224 -22.006 -8.255 1.00 35.88 158 MET A C 1
ATOM 1314 O O . MET A 1 158 ? 10.418 -22.230 -8.066 1.00 35.88 158 MET A O 1
ATOM 1318 N N . PHE A 1 159 ? 8.678 -20.845 -7.886 1.00 43.62 159 PHE A N 1
ATOM 1319 C CA . PHE A 1 159 ? 9.443 -19.734 -7.324 1.00 43.62 159 PHE A CA 1
ATOM 1320 C C . PHE A 1 159 ? 9.844 -20.002 -5.866 1.00 43.62 159 PHE A C 1
ATOM 1322 O O . PHE A 1 159 ? 8.983 -20.133 -4.992 1.00 43.62 159 PHE A O 1
ATOM 1329 N N . ARG A 1 160 ? 11.151 -20.011 -5.570 1.00 36.44 160 ARG A N 1
ATOM 1330 C CA . ARG A 1 160 ? 11.674 -20.095 -4.197 1.00 36.44 160 ARG A CA 1
ATOM 1331 C C . ARG A 1 160 ? 12.395 -18.812 -3.796 1.00 36.44 160 ARG A C 1
ATOM 1333 O O . ARG A 1 160 ? 13.417 -18.455 -4.369 1.00 36.44 160 ARG A O 1
ATOM 1340 N N . ILE A 1 161 ? 11.912 -18.162 -2.736 1.00 38.41 161 ILE A N 1
ATOM 1341 C CA . ILE A 1 161 ? 12.676 -17.133 -2.020 1.00 38.41 161 ILE A CA 1
ATOM 1342 C C . ILE A 1 161 ? 13.468 -17.833 -0.915 1.00 38.41 161 ILE A C 1
ATOM 1344 O O . ILE A 1 161 ? 12.882 -18.297 0.063 1.00 38.41 161 ILE A O 1
ATOM 1348 N N . LYS A 1 162 ? 14.797 -17.887 -1.038 1.00 35.31 162 LYS A N 1
ATOM 1349 C CA . LYS A 1 162 ? 15.673 -18.167 0.107 1.00 35.31 162 LYS A CA 1
ATOM 1350 C C . LYS A 1 162 ? 16.090 -16.841 0.735 1.00 35.31 162 LYS A C 1
ATOM 1352 O O . LYS A 1 162 ? 16.726 -16.021 0.083 1.00 35.31 162 LYS A O 1
ATOM 1357 N N . ALA A 1 163 ? 15.711 -16.634 1.991 1.00 29.89 163 ALA A N 1
ATOM 1358 C CA . ALA A 1 163 ? 16.218 -15.534 2.801 1.00 29.89 163 ALA A CA 1
ATOM 1359 C C . ALA A 1 163 ? 17.466 -16.015 3.557 1.00 29.89 163 ALA A C 1
ATOM 1361 O O . ALA A 1 163 ? 17.383 -16.990 4.305 1.00 29.89 163 ALA A O 1
ATOM 1362 N N . TYR A 1 164 ? 18.603 -15.345 3.369 1.00 35.69 164 TYR A N 1
ATOM 1363 C CA . TYR A 1 164 ? 19.797 -15.547 4.196 1.00 35.69 164 TYR A CA 1
ATOM 1364 C C . TYR A 1 164 ? 19.833 -14.500 5.321 1.00 35.69 164 TYR A C 1
ATOM 1366 O O . TYR A 1 164 ? 19.388 -13.367 5.127 1.00 35.69 164 TYR A O 1
ATOM 1374 N N . ARG A 1 165 ? 20.269 -14.937 6.511 1.00 35.84 165 ARG A N 1
ATOM 1375 C CA . ARG A 1 165 ? 20.328 -14.156 7.761 1.00 35.84 165 ARG A CA 1
ATOM 1376 C C . ARG A 1 165 ? 21.417 -13.092 7.747 1.00 35.84 165 ARG A C 1
ATOM 1378 O O . ARG A 1 165 ? 22.495 -13.388 7.193 1.00 35.84 165 ARG A O 1
#

Sequence (165 aa):
MRASKAELHTLLEKYVIIKHNTYWAAIEHDGRYRYHPRFGHVGYVIAIVGFSKVRVVFDDGDCETFPIERVFYLREIDDIFIDIFGNEFALIRRHGEKNVLMLRAIYHAAENRHDKVALRMAYKSIYVYRFLTTLNLPRRFLGPVQMIGEMGYDDDGMFRIKAYR

Radius of gyration: 16.7 Å; Cα contacts (8 Å, |Δi|>4): 211; chains: 1; bounding box: 41×40×39 Å

Nearest PDB structures (foldseek):
  8u4u-assembly4_H  TM=8.162E-01  e=3.815E-02  Homo sapiens
  7qep-assembly1_M4  TM=7.828E-01  e=4.318E-02  Encephalitozoon cuniculi GB-M1
  1b07-assembly1_A  TM=6.128E-01  e=1.490E-01  Mus musculus
  5ih2-assembly2_B  TM=6.534E-01  e=2.445E-01  Mus musculus
  8b2l-assembly1_E3  TM=3.712E-01  e=5.200E-02  Nicotiana tabacum

Organism: Chitinophaga pinensis (strain ATCC 43595 / DSM 2588 / LMG 13176 / NBRC 15968 / NCIMB 11800 / UQM 2034) (NCBI:txid485918)

Mean predicted aligned error: 10.59 Å

Solvent-accessible surface area (backbone atoms only — not comparable to full-atom values): 9876 Å² total; per-residue (Å²): 130,80,65,51,73,70,62,54,56,68,48,52,82,31,65,32,32,30,41,84,43,66,74,57,52,76,66,59,85,73,85,71,83,76,81,58,90,58,54,74,38,59,30,35,28,78,45,73,51,81,82,54,28,31,32,30,38,35,93,87,70,51,73,49,79,42,51,43,70,32,43,28,30,74,53,60,66,68,59,38,46,55,77,62,53,71,51,44,74,59,45,32,74,74,62,36,60,73,51,49,53,53,51,50,52,30,48,51,29,44,75,71,67,37,49,69,57,16,49,54,51,30,68,76,37,97,60,24,71,68,43,39,43,43,86,70,59,63,79,76,69,78,45,89,71,77,74,68,48,78,90,52,70,49,102,83,70,52,90,61,87,59,84,76,132

pLDDT: mean 74.43, std 19.91, range [29.89, 96.19]